Protein AF-G9QJ29-F1 (afdb_monomer_lite)

Foldseek 3Di:
DDDPVDCVCVVQQEDEDDVVLLPDPVSLVVVVVVCVVVPCCVPDVRHHYDGSD

Radius of gyration: 11.77 Å; chains: 1; bounding box: 21×29×27 Å

Organism: NCBI:txid665952

Secondary structure (DSSP, 8-state):
---TT-SHHHHTTEE---HHHHH-HHHHHHHHHHHHHHTGGGT-TT-EE----

InterPro domains:
  IPR009267 Putative nucleotidyltransferase [PF06042] (2-47)

pLDDT: mean 90.56, std 5.63, range [63.19, 94.94]

Structure (mmCIF, N/CA/C/O backbone):
data_AF-G9QJ29-F1
#
_entry.id   AF-G9QJ29-F1
#
loop_
_atom_site.group_PDB
_atom_site.id
_atom_site.type_symbol
_atom_site.label_atom_id
_atom_site.label_alt_id
_atom_site.label_comp_id
_atom_site.label_asym_id
_atom_site.label_entity_id
_atom_site.label_seq_id
_atom_site.pdbx_PDB_ins_code
_atom_site.Cartn_x
_atom_site.Cartn_y
_atom_site.Cartn_z
_atom_site.occupancy
_atom_site.B_iso_or_equiv
_atom_site.auth_seq_id
_atom_site.auth_comp_id
_atom_site.auth_asym_id
_atom_site.auth_atom_id
_atom_site.pdbx_PDB_model_num
ATOM 1 N N . MET A 1 1 ? -0.296 -21.684 -1.542 1.00 63.19 1 MET A N 1
ATOM 2 C CA . MET A 1 1 ? -0.060 -20.263 -1.884 1.00 63.19 1 MET A CA 1
ATOM 3 C C . MET A 1 1 ? -1.319 -19.508 -1.492 1.00 63.19 1 MET A C 1
ATOM 5 O O . MET A 1 1 ? -2.386 -19.980 -1.859 1.00 63.19 1 MET A O 1
ATOM 9 N N . ALA A 1 2 ? -1.230 -18.445 -0.690 1.00 80.88 2 ALA A N 1
ATOM 10 C CA . ALA A 1 2 ? -2.410 -17.732 -0.194 1.00 80.88 2 ALA A CA 1
ATOM 11 C C . ALA A 1 2 ? -2.434 -16.300 -0.737 1.00 80.88 2 ALA A C 1
ATOM 13 O O . ALA A 1 2 ? -1.487 -15.546 -0.533 1.00 80.88 2 ALA A O 1
ATOM 14 N N . ALA A 1 3 ? -3.523 -15.952 -1.418 1.00 88.06 3 ALA A N 1
ATOM 15 C CA . ALA A 1 3 ? -3.849 -14.607 -1.869 1.00 88.06 3 ALA A CA 1
ATOM 16 C C . ALA A 1 3 ? -5.283 -14.319 -1.390 1.00 88.06 3 ALA A C 1
ATOM 18 O O . ALA A 1 3 ? -6.235 -14.562 -2.131 1.00 88.06 3 ALA A O 1
ATOM 19 N N . PRO A 1 4 ? -5.467 -13.913 -0.117 1.00 88.62 4 PRO A N 1
ATOM 20 C CA . PRO A 1 4 ? -6.794 -13.799 0.499 1.00 88.62 4 PRO A CA 1
ATOM 21 C C . PRO A 1 4 ? -7.698 -12.762 -0.186 1.00 88.62 4 PRO A C 1
ATOM 23 O O . PRO A 1 4 ? -8.914 -12.843 -0.066 1.00 88.62 4 PRO A O 1
ATOM 26 N N . TRP A 1 5 ? -7.104 -11.837 -0.942 1.00 87.31 5 TRP A N 1
ATOM 27 C CA . TRP A 1 5 ? -7.781 -10.801 -1.728 1.00 87.31 5 TRP A CA 1
ATOM 28 C C . TRP A 1 5 ? -7.832 -11.135 -3.230 1.00 87.31 5 TRP A C 1
ATOM 30 O O . TRP A 1 5 ? -8.183 -10.300 -4.054 1.00 87.31 5 TRP A O 1
ATOM 40 N N . GLY A 1 6 ? -7.477 -12.369 -3.600 1.00 91.06 6 GLY A N 1
ATOM 41 C CA . GLY A 1 6 ? -7.259 -12.760 -4.987 1.00 91.06 6 GLY A CA 1
ATOM 42 C C . GLY A 1 6 ? -5.924 -12.253 -5.538 1.00 91.06 6 GLY A C 1
ATOM 43 O O . GLY A 1 6 ? -5.093 -11.693 -4.827 1.00 91.06 6 GLY A O 1
ATOM 44 N N . ILE A 1 7 ? -5.699 -12.503 -6.828 1.00 93.94 7 ILE A N 1
ATOM 45 C CA . ILE A 1 7 ? -4.458 -12.138 -7.535 1.00 93.94 7 ILE A CA 1
ATOM 46 C C . ILE A 1 7 ? -4.602 -10.877 -8.394 1.00 93.94 7 ILE A C 1
ATOM 48 O O . ILE A 1 7 ? -3.643 -10.457 -9.032 1.00 93.94 7 ILE A O 1
ATOM 52 N N . ASN A 1 8 ? -5.796 -10.288 -8.460 1.00 93.81 8 ASN A N 1
ATOM 53 C CA . ASN A 1 8 ? -6.069 -9.219 -9.413 1.00 93.81 8 ASN A CA 1
ATOM 54 C C . ASN A 1 8 ? -5.186 -7.990 -9.162 1.00 93.81 8 ASN A C 1
ATOM 56 O O . ASN A 1 8 ? -4.622 -7.452 -10.109 1.00 93.81 8 ASN A O 1
ATOM 60 N N . ASP A 1 9 ? -5.008 -7.594 -7.901 1.00 92.62 9 ASP A N 1
ATOM 61 C CA . ASP A 1 9 ? -4.209 -6.416 -7.555 1.00 92.62 9 ASP A CA 1
ATOM 62 C C . ASP A 1 9 ? -2.736 -6.583 -7.959 1.00 92.62 9 ASP A C 1
ATOM 64 O O . ASP A 1 9 ? -2.136 -5.671 -8.520 1.00 92.62 9 ASP A O 1
ATOM 68 N N . VAL A 1 10 ? -2.156 -7.778 -7.777 1.00 91.50 10 VAL A N 1
ATOM 69 C CA . VAL A 1 10 ? -0.766 -8.031 -8.196 1.00 91.50 10 VAL A CA 1
ATOM 70 C C . VAL A 1 10 ? -0.624 -8.088 -9.718 1.00 91.50 10 VAL A C 1
ATOM 72 O O . VAL A 1 10 ? 0.363 -7.587 -10.251 1.00 91.50 10 VAL A O 1
ATOM 75 N N . VAL A 1 11 ? -1.608 -8.650 -10.428 1.00 93.25 11 VAL A N 1
ATOM 76 C CA . VAL A 1 11 ? -1.599 -8.719 -11.900 1.00 93.25 11 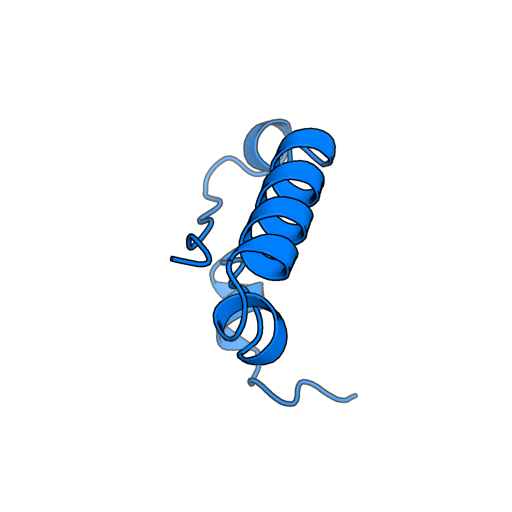VAL A CA 1
ATOM 77 C C . VAL A 1 11 ? -1.728 -7.327 -12.524 1.00 93.25 11 VAL A C 1
ATOM 79 O O . VAL A 1 11 ? -1.065 -7.048 -13.519 1.00 93.25 11 VAL A O 1
ATOM 82 N N . ASN A 1 12 ? -2.533 -6.446 -11.927 1.00 93.75 12 ASN A N 1
ATOM 83 C CA . ASN A 1 12 ? -2.747 -5.081 -12.414 1.00 93.75 12 ASN A CA 1
ATOM 84 C C . ASN A 1 12 ? -1.780 -4.049 -11.811 1.00 93.75 12 ASN A C 1
ATOM 86 O O . ASN A 1 12 ? -1.899 -2.865 -12.117 1.00 93.75 12 ASN A O 1
ATOM 90 N N . LEU A 1 13 ? -0.816 -4.478 -10.983 1.00 93.19 13 LEU A N 1
ATOM 91 C CA . LEU A 1 13 ? 0.126 -3.593 -10.285 1.00 93.19 13 LEU A CA 1
ATOM 92 C C . LEU A 1 13 ? -0.584 -2.489 -9.478 1.00 93.19 13 LEU A C 1
ATOM 94 O O . LEU A 1 13 ? -0.175 -1.325 -9.462 1.00 93.19 13 LEU A O 1
ATOM 98 N N . GLU A 1 14 ? -1.653 -2.881 -8.793 1.00 94.06 14 GLU A N 1
ATOM 99 C CA . GLU A 1 14 ? -2.433 -2.033 -7.905 1.00 94.06 14 GLU A CA 1
ATOM 100 C C . GLU A 1 14 ? -2.035 -2.300 -6.452 1.00 94.06 14 GLU A C 1
ATOM 102 O O . GLU A 1 14 ? -1.985 -3.444 -5.998 1.00 94.06 14 GLU A O 1
ATOM 107 N N . VAL A 1 15 ? -1.793 -1.237 -5.690 1.00 93.69 15 VAL A N 1
ATOM 108 C CA . VAL A 1 15 ? -1.648 -1.326 -4.239 1.00 93.69 15 VAL A CA 1
ATOM 109 C C . VAL A 1 15 ? -2.773 -0.574 -3.563 1.00 93.69 15 VAL A C 1
ATOM 111 O O . VAL A 1 15 ? -2.992 0.612 -3.811 1.00 93.69 15 VAL A O 1
ATOM 114 N N . LYS A 1 16 ? -3.472 -1.300 -2.692 1.00 93.69 16 LYS A N 1
ATOM 115 C CA . LYS A 1 16 ? -4.631 -0.821 -1.952 1.00 93.69 16 LYS A CA 1
ATOM 116 C C . LYS A 1 16 ? -4.412 -1.007 -0.452 1.00 93.69 16 LYS A C 1
ATOM 118 O O . LYS A 1 16 ? -3.836 -2.022 -0.044 1.00 93.69 16 LYS A O 1
ATOM 123 N N . PRO A 1 17 ? -4.874 -0.069 0.387 1.00 94.38 17 PRO A N 1
ATOM 124 C CA . PRO A 1 17 ? -4.860 -0.261 1.824 1.00 94.38 17 PRO A CA 1
ATOM 125 C C . PRO A 1 17 ? -5.868 -1.348 2.199 1.00 94.38 17 PRO A C 1
ATOM 127 O O . PRO A 1 17 ? -6.998 -1.375 1.702 1.00 94.38 17 PRO A O 1
ATOM 130 N N . THR A 1 18 ? -5.477 -2.242 3.107 1.00 93.44 18 THR A N 1
ATOM 131 C CA . THR A 1 18 ? -6.426 -3.194 3.696 1.00 93.44 18 THR A CA 1
ATOM 132 C C . THR A 1 18 ? -7.458 -2.442 4.547 1.00 93.44 18 THR A C 1
ATOM 134 O O . THR A 1 18 ? -7.174 -1.326 4.992 1.00 93.44 18 THR A O 1
ATOM 137 N N . PRO A 1 19 ? -8.642 -3.030 4.821 1.00 91.56 19 PRO A N 1
ATOM 138 C CA . PRO A 1 19 ? -9.689 -2.373 5.609 1.00 91.56 19 PRO A CA 1
ATOM 139 C C . PRO A 1 19 ? -9.178 -1.795 6.930 1.00 91.56 19 PRO A C 1
ATOM 141 O O . PRO A 1 19 ? -9.506 -0.665 7.263 1.00 91.56 19 PRO A O 1
ATOM 144 N N . TYR A 1 20 ? -8.264 -2.510 7.588 1.00 91.50 20 TYR A N 1
ATOM 145 C CA . TYR A 1 20 ? -7.579 -2.062 8.799 1.00 91.50 20 TYR A CA 1
ATOM 146 C C . TYR A 1 20 ? -6.955 -0.661 8.676 1.00 91.50 20 TYR A C 1
ATOM 148 O O . TYR A 1 20 ? -7.108 0.174 9.56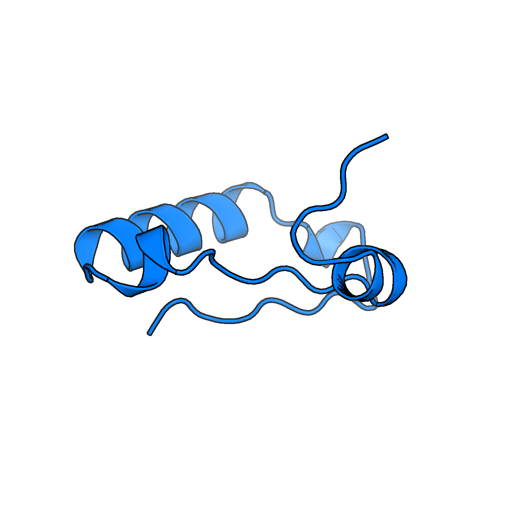1 1.00 91.50 20 TYR A O 1
ATOM 156 N N . PHE A 1 21 ? -6.285 -0.363 7.558 1.00 91.38 21 PHE A N 1
ATOM 157 C CA . PHE A 1 21 ? -5.677 0.953 7.333 1.00 91.38 21 PHE A CA 1
ATOM 158 C C . PHE A 1 21 ? -6.694 2.040 6.968 1.00 91.38 21 PHE A C 1
ATOM 160 O O . PHE A 1 21 ? -6.371 3.218 7.080 1.00 91.38 21 PHE A O 1
ATOM 167 N N . LYS A 1 22 ? -7.907 1.657 6.555 1.00 91.50 22 LYS A N 1
ATOM 168 C CA . LYS A 1 22 ? -9.007 2.579 6.242 1.00 91.50 22 LYS A CA 1
ATOM 169 C C . LYS A 1 22 ? -9.860 2.925 7.469 1.00 91.50 22 LYS A C 1
ATOM 171 O O . LYS A 1 22 ? -10.592 3.906 7.438 1.00 91.50 22 LYS A O 1
ATOM 176 N N . GLU A 1 23 ? -9.779 2.144 8.549 1.00 91.12 23 GLU A N 1
ATOM 177 C CA . GLU A 1 23 ? -10.611 2.342 9.748 1.00 91.12 23 GLU A CA 1
ATOM 178 C C . GLU A 1 23 ? -10.243 3.600 10.548 1.00 91.12 23 GLU A C 1
ATOM 180 O O . GLU A 1 23 ? -11.122 4.276 11.082 1.00 91.12 23 GLU A O 1
ATOM 185 N N . LEU A 1 24 ? -8.951 3.933 10.638 1.00 92.94 24 LEU A N 1
ATOM 186 C CA . LEU A 1 24 ? -8.460 5.064 11.428 1.00 92.94 24 LEU A CA 1
ATOM 187 C C . LEU A 1 24 ? -7.592 5.987 10.579 1.00 92.94 24 LEU A C 1
ATOM 189 O O . LEU A 1 24 ? -6.663 5.544 9.906 1.00 92.94 24 LEU A O 1
ATOM 193 N N . LYS A 1 25 ? -7.816 7.301 10.703 1.00 90.94 25 LYS A N 1
ATOM 194 C CA . LYS A 1 25 ? -7.020 8.326 10.003 1.00 90.94 25 LYS A CA 1
ATOM 195 C C . LYS A 1 25 ? -5.524 8.237 10.312 1.00 90.94 25 LYS A C 1
ATOM 197 O O . LYS A 1 25 ? -4.699 8.538 9.454 1.00 90.94 25 LYS A O 1
ATOM 202 N N . GLU A 1 26 ? -5.172 7.822 11.525 1.00 93.12 26 GLU A N 1
ATOM 203 C CA . GLU A 1 26 ? -3.780 7.622 11.934 1.00 93.12 26 GLU A CA 1
ATOM 204 C C . GLU A 1 26 ? -3.129 6.468 11.161 1.00 93.12 26 GLU A C 1
ATOM 206 O O . GLU A 1 26 ? -2.007 6.606 10.681 1.00 93.12 26 GLU A O 1
ATOM 211 N N . LEU A 1 27 ? -3.855 5.364 10.962 1.00 93.75 27 LEU A N 1
ATOM 212 C CA . LEU A 1 27 ? -3.382 4.218 10.184 1.00 93.75 27 LEU A CA 1
ATOM 213 C C . LEU A 1 27 ? -3.299 4.553 8.692 1.00 93.75 27 LEU A C 1
ATOM 215 O O . LEU A 1 27 ? -2.307 4.209 8.048 1.00 93.75 27 LEU A O 1
ATOM 219 N N . ALA A 1 28 ? -4.281 5.288 8.166 1.00 93.62 28 ALA A N 1
ATOM 220 C CA . ALA A 1 28 ? -4.255 5.791 6.797 1.00 93.62 28 ALA A CA 1
ATOM 221 C C . ALA A 1 28 ?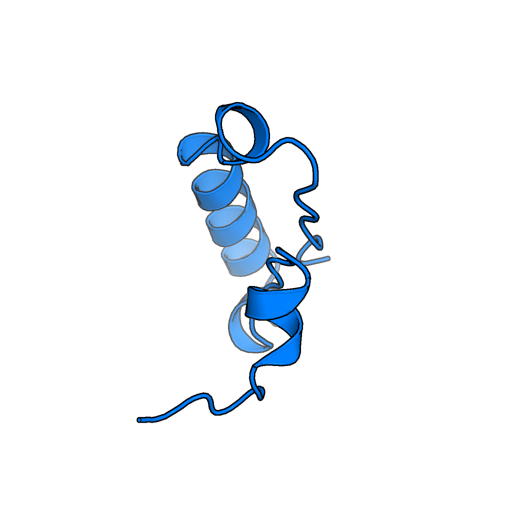 -2.975 6.599 6.530 1.00 93.62 28 ALA A C 1
ATOM 223 O O . ALA A 1 28 ? -2.291 6.370 5.534 1.00 93.62 28 ALA A O 1
ATOM 224 N N . LYS A 1 29 ? -2.587 7.467 7.474 1.00 94.25 29 LYS A N 1
ATOM 225 C CA . LYS A 1 29 ? -1.351 8.249 7.381 1.00 94.25 29 LYS A CA 1
ATOM 226 C C . LYS A 1 29 ? -0.098 7.368 7.375 1.00 94.25 29 LYS A C 1
ATOM 228 O O . LYS A 1 29 ? 0.776 7.576 6.538 1.00 94.25 29 LYS A O 1
ATOM 233 N N . VAL A 1 30 ? -0.025 6.357 8.247 1.00 94.44 30 VAL A N 1
ATOM 234 C CA . VAL A 1 30 ? 1.101 5.402 8.267 1.00 94.44 30 VAL A CA 1
ATOM 235 C C . VAL A 1 30 ? 1.241 4.689 6.920 1.00 94.44 30 VAL A C 1
ATOM 237 O O . VAL A 1 30 ? 2.351 4.573 6.397 1.00 94.44 30 VAL A O 1
ATOM 240 N N . TYR A 1 31 ? 0.124 4.247 6.334 1.00 94.94 31 TYR A N 1
ATOM 241 C CA . TYR A 1 31 ? 0.118 3.634 5.008 1.00 94.94 31 TYR A CA 1
ATOM 242 C C . TYR A 1 31 ? 0.672 4.593 3.944 1.00 94.94 31 TYR A C 1
ATOM 244 O O . TYR A 1 31 ? 1.591 4.224 3.210 1.00 94.94 31 TYR A O 1
ATOM 252 N N . GLU A 1 32 ? 0.189 5.836 3.891 1.00 92.75 32 GLU A N 1
ATOM 253 C CA . GLU A 1 32 ? 0.652 6.820 2.905 1.00 92.75 32 GLU A CA 1
ATOM 254 C C . GLU A 1 32 ? 2.142 7.165 3.061 1.00 92.75 32 GLU A C 1
ATOM 256 O O . GLU A 1 32 ? 2.871 7.255 2.065 1.00 92.75 32 GLU A O 1
ATOM 261 N N . GLU A 1 33 ? 2.634 7.282 4.298 1.00 94.62 33 GLU A N 1
ATOM 262 C CA . GLU A 1 33 ? 4.058 7.492 4.575 1.00 94.62 33 GLU A CA 1
ATOM 263 C C . GLU A 1 33 ? 4.911 6.322 4.062 1.00 94.62 33 GLU A C 1
ATOM 265 O O . GLU A 1 33 ? 5.970 6.524 3.457 1.00 94.62 33 GLU A O 1
ATOM 270 N N . TRP A 1 34 ? 4.449 5.083 4.246 1.00 94.75 34 TRP A N 1
ATOM 271 C CA . TRP A 1 34 ? 5.163 3.895 3.777 1.00 94.75 34 TRP A CA 1
ATOM 272 C C . TRP A 1 34 ? 5.205 3.802 2.259 1.00 94.75 34 TRP A C 1
ATOM 274 O O . TRP A 1 34 ? 6.272 3.540 1.696 1.00 94.75 34 TRP A O 1
ATOM 284 N N . ILE A 1 35 ? 4.072 4.032 1.595 1.00 92.56 35 ILE A N 1
ATOM 285 C CA . ILE A 1 35 ? 3.992 4.012 0.134 1.00 92.56 35 ILE A CA 1
ATOM 286 C C . ILE A 1 35 ? 4.913 5.077 -0.467 1.00 92.56 35 ILE A C 1
ATOM 288 O O . ILE A 1 35 ? 5.686 4.783 -1.385 1.00 92.56 35 ILE A O 1
ATOM 292 N N . THR A 1 36 ? 4.909 6.280 0.107 1.00 91.31 36 THR A N 1
ATOM 293 C CA . THR A 1 36 ? 5.788 7.378 -0.313 1.00 91.31 36 THR A CA 1
ATOM 294 C C . THR A 1 36 ? 7.261 7.002 -0.153 1.00 91.31 36 THR A C 1
ATOM 296 O O . THR A 1 36 ? 8.053 7.179 -1.078 1.00 91.31 36 THR A O 1
ATOM 299 N N . LYS A 1 37 ? 7.635 6.397 0.982 1.00 94.81 37 LYS A N 1
ATOM 300 C CA . LYS A 1 37 ? 9.017 5.970 1.250 1.00 94.81 37 LYS A CA 1
ATOM 301 C C . LYS A 1 37 ? 9.490 4.837 0.333 1.00 94.81 37 LYS A C 1
ATOM 303 O O . LYS A 1 37 ? 10.669 4.783 -0.006 1.00 94.81 37 LYS A O 1
ATOM 308 N N . LYS A 1 38 ? 8.598 3.921 -0.059 1.00 92.25 38 LYS A N 1
ATOM 309 C CA . LYS A 1 38 ? 8.907 2.826 -0.996 1.00 92.25 38 LYS A CA 1
ATOM 310 C C . LYS A 1 38 ? 9.187 3.336 -2.410 1.00 92.25 38 LYS A C 1
ATOM 312 O O . LYS A 1 38 ? 9.968 2.709 -3.120 1.00 92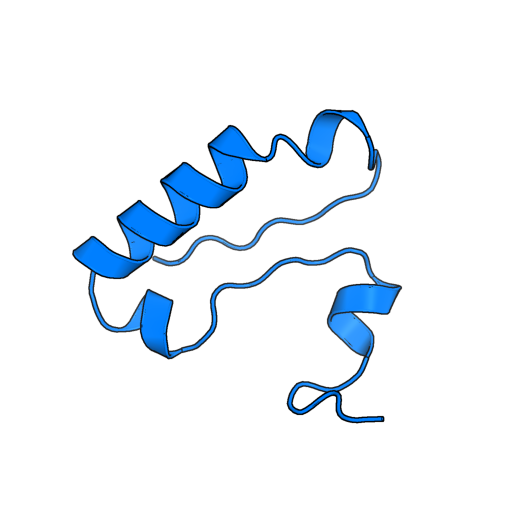.25 38 LYS A O 1
ATOM 317 N N . ASN A 1 39 ? 8.548 4.441 -2.807 1.00 88.69 39 ASN A N 1
ATOM 318 C CA . ASN A 1 39 ? 8.693 5.081 -4.115 1.00 88.69 39 ASN A CA 1
ATOM 319 C C . ASN A 1 39 ? 8.557 4.101 -5.301 1.00 88.69 39 ASN A C 1
ATOM 321 O O . ASN A 1 39 ? 9.330 4.125 -6.257 1.00 88.69 39 ASN A O 1
ATOM 325 N N . TRP A 1 40 ? 7.571 3.202 -5.244 1.00 90.19 40 TRP A N 1
ATOM 326 C CA . TRP A 1 40 ? 7.412 2.146 -6.251 1.00 90.19 40 TRP A CA 1
ATOM 327 C C . TRP A 1 40 ? 7.137 2.663 -7.663 1.00 90.19 40 TRP A C 1
ATOM 329 O O . TRP A 1 40 ? 7.549 2.019 -8.627 1.00 90.19 40 TRP A O 1
ATOM 339 N N . LYS A 1 41 ? 6.552 3.860 -7.789 1.00 87.81 41 LYS A N 1
ATOM 340 C CA . LYS A 1 41 ? 6.366 4.540 -9.078 1.00 87.81 41 LYS A CA 1
ATOM 341 C C . LYS A 1 41 ? 7.681 4.812 -9.823 1.00 87.81 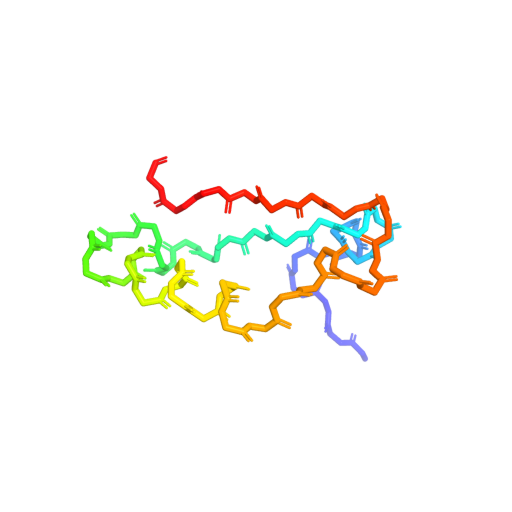41 LYS A C 1
ATOM 343 O O . LYS A 1 41 ? 7.652 4.968 -11.036 1.00 87.81 41 LYS A O 1
ATOM 348 N N . ALA A 1 42 ? 8.829 4.846 -9.137 1.00 90.81 42 ALA A N 1
ATOM 349 C CA . ALA A 1 42 ? 10.131 5.018 -9.788 1.00 90.81 42 ALA A CA 1
ATOM 350 C C . ALA A 1 42 ? 10.605 3.768 -10.552 1.00 90.81 42 ALA A C 1
ATOM 352 O O . ALA A 1 42 ? 11.440 3.877 -11.444 1.00 90.81 42 ALA A O 1
ATOM 353 N N . ILE A 1 43 ? 10.094 2.587 -10.193 1.00 91.12 43 ILE A N 1
ATOM 354 C CA . ILE A 1 43 ? 10.487 1.300 -10.788 1.00 91.12 43 ILE A CA 1
ATOM 355 C C . ILE A 1 43 ? 9.376 0.788 -11.710 1.00 91.12 43 ILE A C 1
ATOM 357 O O . ILE A 1 43 ? 9.639 0.292 -12.804 1.00 91.12 43 ILE A O 1
ATOM 361 N N . TRP A 1 44 ? 8.124 0.929 -11.277 1.00 90.81 44 TRP A N 1
ATOM 362 C CA . TRP A 1 44 ? 6.951 0.405 -11.963 1.00 90.81 44 TRP A CA 1
ATOM 363 C C . TRP A 1 44 ? 6.187 1.553 -12.625 1.00 90.81 44 TRP A C 1
ATOM 365 O O . TRP A 1 44 ? 5.491 2.321 -11.967 1.00 90.81 44 TRP A O 1
ATOM 375 N N . GLN A 1 45 ? 6.331 1.663 -13.946 1.00 84.00 45 GLN A N 1
ATOM 376 C CA . GLN A 1 45 ? 5.753 2.746 -14.754 1.00 84.00 45 GLN A CA 1
ATOM 377 C C . GLN A 1 45 ? 4.216 2.726 -14.827 1.00 84.00 45 GLN A C 1
ATOM 379 O O . GLN A 1 45 ? 3.596 3.778 -14.943 1.00 84.00 45 GLN A O 1
ATOM 384 N N . ASN A 1 46 ? 3.599 1.543 -14.730 1.00 85.81 46 ASN A N 1
ATOM 385 C CA . ASN A 1 46 ? 2.147 1.362 -14.761 1.00 85.81 46 ASN A CA 1
ATOM 386 C C . ASN A 1 46 ? 1.658 0.868 -13.395 1.00 85.81 46 ASN A C 1
ATOM 388 O O . ASN A 1 46 ? 1.223 -0.270 -13.258 1.00 85.81 46 ASN A O 1
ATOM 392 N N . PHE A 1 47 ? 1.859 1.699 -12.370 1.00 91.44 47 PHE A N 1
ATOM 393 C CA . PHE A 1 47 ? 1.595 1.359 -10.975 1.00 91.44 47 PHE A CA 1
ATOM 394 C C . PHE A 1 47 ? 0.523 2.266 -10.384 1.00 91.44 47 PHE A C 1
ATOM 396 O O . PHE A 1 47 ? 0.668 3.495 -10.371 1.00 91.44 47 PHE A O 1
ATOM 403 N N . TYR A 1 48 ? -0.535 1.656 -9.859 1.00 93.38 48 TYR A N 1
ATOM 404 C CA . TYR A 1 48 ? -1.643 2.365 -9.236 1.00 93.38 48 TYR A CA 1
ATOM 405 C C . TYR A 1 48 ? -1.581 2.235 -7.714 1.00 93.38 48 TYR A C 1
ATOM 407 O O . TYR A 1 48 ? -1.333 1.162 -7.171 1.00 93.38 48 TYR A O 1
ATOM 415 N N . ILE A 1 49 ? -1.809 3.350 -7.023 1.00 92.69 49 ILE A N 1
ATOM 416 C CA . ILE A 1 49 ? -1.889 3.413 -5.563 1.00 92.69 49 ILE A CA 1
ATOM 417 C C . ILE A 1 49 ? -3.255 3.987 -5.220 1.00 92.69 49 ILE A C 1
ATOM 419 O O . ILE A 1 49 ? -3.574 5.100 -5.638 1.00 92.69 49 ILE A O 1
ATOM 423 N N . GLU A 1 50 ? -4.025 3.239 -4.441 1.00 92.31 50 GLU A N 1
ATOM 424 C CA . GLU A 1 50 ? -5.259 3.715 -3.827 1.00 92.31 50 GLU A CA 1
ATOM 425 C C . GLU A 1 50 ? -4.948 4.388 -2.485 1.00 92.31 50 GLU A C 1
ATOM 427 O O . GLU A 1 50 ? -4.118 3.900 -1.707 1.00 92.31 50 GLU A O 1
ATOM 432 N N . ASN A 1 51 ? -5.629 5.501 -2.214 1.00 87.50 51 ASN A N 1
ATOM 433 C CA . ASN A 1 51 ? -5.532 6.210 -0.942 1.00 87.50 51 ASN A CA 1
ATOM 434 C C . ASN A 1 51 ? -6.350 5.505 0.148 1.00 87.50 51 ASN A C 1
ATOM 436 O O . ASN A 1 51 ? -7.308 4.781 -0.122 1.00 87.50 51 ASN A O 1
ATOM 440 N N . ALA A 1 52 ? -5.972 5.733 1.40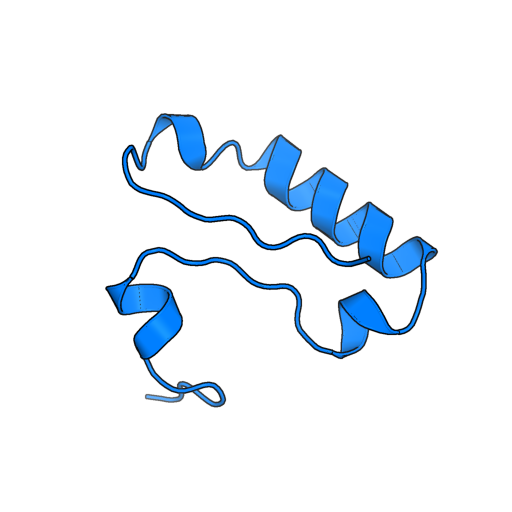4 1.00 84.75 52 ALA A N 1
ATOM 441 C CA . ALA A 1 52 ? -6.637 5.138 2.562 1.00 84.75 52 ALA A CA 1
ATOM 442 C C . ALA A 1 52 ? -7.796 5.982 3.144 1.00 84.75 52 ALA A C 1
ATOM 444 O O . ALA A 1 52 ? -8.375 5.564 4.144 1.00 84.75 52 ALA A O 1
ATOM 445 N N . ASN A 1 53 ? -8.138 7.131 2.537 1.00 69.88 53 ASN A N 1
ATOM 446 C CA . ASN A 1 53 ? -9.235 8.039 2.928 1.00 69.88 53 ASN A CA 1
ATOM 447 C C . ASN A 1 53 ? -10.218 8.276 1.781 1.00 69.88 53 ASN A C 1
ATOM 449 O O . ASN A 1 53 ? -9.742 8.392 0.628 1.00 69.88 53 ASN A O 1
#

Sequence (53 aa):
MAAPWGINDVVNLEVKPTPYFKELKELAKVYEEWITKKNWKAIWQNFYIENAN